Protein AF-A0A949A3G4-F1 (afdb_monomer)

Structure (mmCIF, N/CA/C/O backbone):
data_AF-A0A949A3G4-F1
#
_entry.id   AF-A0A949A3G4-F1
#
loop_
_atom_site.group_PDB
_atom_site.id
_atom_site.type_symbol
_atom_site.label_atom_id
_atom_site.label_alt_id
_atom_site.label_comp_id
_atom_site.label_asym_id
_atom_site.label_entity_id
_atom_site.label_seq_id
_atom_site.pdbx_PDB_ins_code
_atom_site.Cartn_x
_atom_site.Cartn_y
_atom_site.Cartn_z
_atom_site.occupancy
_atom_site.B_iso_or_equiv
_atom_site.auth_seq_id
_atom_site.auth_comp_id
_atom_site.auth_asym_id
_atom_site.auth_atom_id
_atom_site.pdbx_PDB_model_num
ATOM 1 N N . MET A 1 1 ? 77.458 55.702 -9.012 1.00 39.88 1 MET A N 1
ATOM 2 C CA . MET A 1 1 ? 77.158 54.355 -9.555 1.00 39.88 1 MET A CA 1
ATOM 3 C C . MET A 1 1 ? 75.685 54.110 -9.276 1.00 39.88 1 MET A C 1
ATOM 5 O O . MET A 1 1 ? 75.320 54.255 -8.125 1.00 39.88 1 MET A O 1
ATOM 9 N N . SER A 1 2 ? 74.750 53.857 -10.182 1.00 46.94 2 SER A N 1
ATOM 10 C CA . SER A 1 2 ? 74.671 53.684 -11.639 1.00 46.94 2 SER A CA 1
ATOM 11 C C . SER A 1 2 ? 73.201 54.013 -11.977 1.00 46.94 2 SER A C 1
ATOM 13 O O . SER A 1 2 ? 72.321 53.667 -11.199 1.00 46.94 2 SER A O 1
ATOM 15 N N . LYS A 1 3 ? 72.918 54.926 -12.911 1.00 40.72 3 LYS A N 1
ATOM 16 C CA . LYS A 1 3 ? 72.627 54.658 -14.333 1.00 40.72 3 LYS A CA 1
ATOM 17 C C . LYS A 1 3 ? 71.434 53.715 -14.563 1.00 40.72 3 LYS A C 1
ATOM 19 O O . LYS A 1 3 ? 71.565 52.542 -14.253 1.00 40.72 3 LYS A O 1
ATOM 24 N N . ASP A 1 4 ? 70.401 54.286 -15.209 1.00 42.88 4 ASP A N 1
ATOM 25 C CA . ASP A 1 4 ? 69.729 53.777 -16.428 1.00 42.88 4 ASP A CA 1
ATOM 26 C C . ASP A 1 4 ? 69.023 52.399 -16.340 1.00 42.88 4 ASP A C 1
ATOM 28 O O . ASP A 1 4 ? 69.459 51.510 -15.633 1.00 42.88 4 ASP A O 1
ATOM 32 N N . SER A 1 5 ? 67.925 52.040 -17.004 1.00 48.22 5 SER A N 1
ATOM 33 C CA . SER A 1 5 ? 67.068 52.551 -18.081 1.00 48.22 5 SER A CA 1
ATOM 34 C C . SER A 1 5 ? 65.794 51.677 -18.053 1.00 48.22 5 SER A C 1
ATOM 36 O O . SER A 1 5 ? 65.792 50.619 -17.425 1.00 48.22 5 SER A O 1
ATOM 38 N N . GLY A 1 6 ? 64.759 51.996 -18.843 1.00 44.38 6 GLY A N 1
ATOM 39 C CA . GLY A 1 6 ? 63.873 50.926 -19.344 1.00 44.38 6 GLY A CA 1
ATOM 40 C C . GLY A 1 6 ? 62.379 51.214 -19.438 1.00 44.38 6 GLY A C 1
ATOM 41 O O . GLY A 1 6 ? 61.561 50.364 -19.099 1.00 44.38 6 GLY A O 1
ATOM 42 N N . ARG A 1 7 ? 61.998 52.384 -19.951 1.00 49.16 7 ARG A N 1
ATOM 43 C CA . ARG A 1 7 ? 60.623 52.701 -20.359 1.00 49.16 7 ARG A CA 1
ATOM 44 C C . ARG A 1 7 ? 60.264 51.885 -21.614 1.00 49.16 7 ARG A C 1
ATOM 46 O O . ARG A 1 7 ? 60.602 52.286 -22.726 1.00 49.16 7 ARG A O 1
ATOM 53 N N . LYS A 1 8 ? 59.600 50.733 -21.462 1.00 49.91 8 LYS A N 1
ATOM 54 C CA . LYS A 1 8 ? 59.063 49.975 -22.607 1.00 49.91 8 LYS A CA 1
ATOM 55 C C . LYS A 1 8 ? 57.740 50.587 -23.070 1.00 49.91 8 LYS A C 1
ATOM 57 O O . LYS A 1 8 ? 56.729 50.533 -22.378 1.00 49.91 8 LYS A O 1
ATOM 62 N N . LYS A 1 9 ? 57.790 51.194 -24.256 1.00 47.91 9 LYS A N 1
ATOM 63 C CA . LYS A 1 9 ? 56.649 51.668 -25.044 1.00 47.91 9 LYS A CA 1
ATOM 64 C C . LYS A 1 9 ? 55.877 50.450 -25.557 1.00 47.91 9 LYS A C 1
ATOM 66 O O . LYS A 1 9 ? 56.436 49.685 -26.338 1.00 47.91 9 LYS A O 1
ATOM 71 N N . PHE A 1 10 ? 54.619 50.285 -25.160 1.00 47.75 10 PHE A N 1
ATOM 72 C CA . PHE A 1 10 ? 53.708 49.381 -25.861 1.00 47.75 10 PHE A CA 1
ATOM 73 C C . PHE A 1 10 ? 52.916 50.178 -26.894 1.00 47.75 10 PHE A C 1
ATOM 75 O O . PHE A 1 10 ? 52.261 51.171 -26.587 1.00 47.75 10 PHE A O 1
ATOM 82 N N . SER A 1 11 ? 53.102 49.769 -28.146 1.00 45.59 11 SER A N 1
ATOM 83 C CA . SER A 1 11 ? 52.569 50.396 -29.344 1.00 45.59 11 SER A CA 1
ATOM 84 C C . SER A 1 11 ? 51.078 50.096 -29.461 1.00 45.59 11 SER A C 1
ATOM 86 O O . SER A 1 11 ? 50.662 48.942 -29.527 1.00 45.59 11 SER A O 1
ATOM 88 N N . LEU A 1 12 ? 50.284 51.162 -29.473 1.00 52.09 12 LEU A N 1
ATOM 89 C CA . LEU A 1 12 ? 48.850 51.157 -29.701 1.00 52.09 12 LEU A CA 1
ATOM 90 C C . LEU A 1 12 ? 48.621 51.128 -31.215 1.00 52.09 12 LEU A C 1
ATOM 92 O O . LEU A 1 12 ? 48.670 52.179 -31.846 1.00 52.09 12 LEU A O 1
ATOM 96 N N . ARG A 1 13 ? 48.452 49.944 -31.816 1.00 50.28 13 ARG A N 1
ATOM 97 C CA . ARG A 1 13 ? 47.994 49.793 -33.212 1.00 50.28 13 ARG A CA 1
ATOM 98 C C . ARG A 1 13 ? 47.721 48.331 -33.549 1.00 50.28 13 ARG A C 1
ATOM 100 O O . ARG A 1 13 ? 48.577 47.666 -34.119 1.00 50.28 13 ARG A O 1
ATOM 107 N N . THR A 1 14 ? 46.516 47.837 -33.268 1.00 53.50 14 THR A N 1
ATOM 108 C CA . THR A 1 14 ? 45.937 46.745 -34.067 1.00 53.50 14 THR A CA 1
ATOM 109 C C . THR A 1 14 ? 44.405 46.777 -33.991 1.00 53.50 14 THR A C 1
ATOM 111 O O . THR A 1 14 ? 43.814 46.384 -32.998 1.00 53.50 14 THR A O 1
ATOM 114 N N . VAL A 1 15 ? 43.815 47.293 -35.074 1.00 53.16 15 VAL A N 1
ATOM 115 C 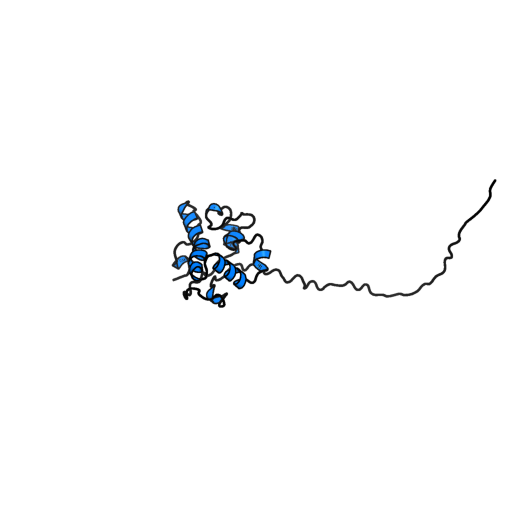CA . VAL A 1 15 ? 42.650 46.737 -35.783 1.00 53.16 15 VAL A CA 1
ATOM 116 C C . VAL A 1 15 ? 41.301 46.724 -35.045 1.00 53.16 15 VAL A C 1
ATOM 118 O O . VAL A 1 15 ? 40.925 45.779 -34.362 1.00 53.16 15 VAL A O 1
ATOM 121 N N . LEU A 1 16 ? 40.521 47.771 -35.346 1.00 50.62 16 LEU A N 1
ATOM 122 C CA . LEU A 1 16 ? 39.087 47.665 -35.625 1.00 50.62 16 LEU A CA 1
ATOM 123 C C . LEU A 1 16 ? 38.831 46.462 -36.545 1.00 50.62 16 LEU A C 1
ATOM 125 O O . LEU A 1 16 ? 39.341 46.438 -37.665 1.00 50.62 16 LEU A O 1
ATOM 129 N N . GLY A 1 17 ? 37.999 45.515 -36.125 1.00 44.12 17 GLY A N 1
ATOM 130 C CA . GLY A 1 17 ? 37.560 44.454 -37.019 1.00 44.12 17 GLY A CA 1
ATOM 131 C C . GLY A 1 17 ? 36.557 43.503 -36.388 1.00 44.12 17 GLY A C 1
ATOM 132 O O . GLY A 1 17 ? 36.866 42.816 -35.425 1.00 44.12 17 GLY A O 1
ATOM 133 N N . SER A 1 18 ? 35.400 43.415 -37.034 1.00 51.97 18 SER A N 1
ATOM 134 C CA . SER A 1 18 ? 34.376 42.380 -36.896 1.00 51.97 18 SER A CA 1
ATOM 135 C C . SER A 1 18 ? 33.306 42.586 -35.826 1.00 51.97 18 SER A C 1
ATOM 137 O O . SER A 1 18 ? 33.322 42.050 -34.721 1.00 51.97 18 SER A O 1
ATOM 139 N N . ALA A 1 19 ? 32.298 43.329 -36.275 1.00 48.47 19 ALA A N 1
ATOM 140 C CA . ALA A 1 19 ? 30.905 43.162 -35.915 1.00 48.47 19 ALA A CA 1
ATOM 141 C C . ALA A 1 19 ? 30.438 41.691 -35.965 1.00 48.47 19 ALA A C 1
ATOM 143 O O . ALA A 1 19 ? 30.975 40.874 -36.713 1.00 48.47 19 ALA A O 1
ATOM 144 N N . CYS A 1 20 ? 29.356 41.433 -35.227 1.00 48.94 20 CYS A N 1
ATOM 145 C CA . CYS A 1 20 ? 28.404 40.340 -35.427 1.00 48.94 20 CYS A CA 1
ATOM 146 C C . CYS A 1 20 ? 28.968 38.911 -35.402 1.00 48.94 20 CYS A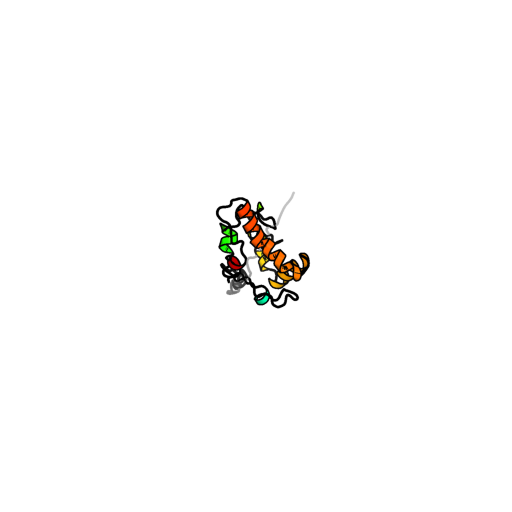 C 1
ATOM 148 O O . CYS A 1 20 ? 29.128 38.272 -36.436 1.00 48.94 20 CYS A O 1
ATOM 150 N N . ALA A 1 21 ? 29.095 38.345 -34.203 1.00 49.44 21 ALA A N 1
ATOM 151 C CA . ALA A 1 21 ? 28.955 36.905 -34.021 1.00 49.44 21 ALA A CA 1
ATOM 152 C C . ALA A 1 21 ? 27.983 36.655 -32.867 1.00 49.44 21 ALA A C 1
ATOM 154 O O . ALA A 1 21 ? 28.315 36.803 -31.695 1.00 49.44 21 ALA A O 1
ATOM 155 N N . ALA A 1 22 ? 26.745 36.390 -33.278 1.00 50.81 22 ALA A N 1
ATOM 156 C CA . ALA A 1 22 ? 25.625 35.826 -32.547 1.00 50.81 22 ALA A CA 1
ATOM 157 C C . ALA A 1 22 ? 25.915 35.389 -31.100 1.00 50.81 22 ALA A C 1
ATOM 159 O O . ALA A 1 22 ? 26.537 34.356 -30.853 1.00 50.81 22 ALA A O 1
ATOM 160 N N . ALA A 1 23 ? 25.311 36.104 -30.150 1.00 50.72 23 ALA A N 1
ATOM 161 C CA . ALA A 1 23 ? 24.875 35.502 -28.902 1.00 50.72 23 ALA A CA 1
ATOM 162 C C . ALA A 1 23 ? 23.793 34.458 -29.235 1.00 50.72 23 ALA A C 1
ATOM 164 O O . ALA A 1 23 ? 22.598 34.711 -29.097 1.00 50.72 23 ALA A O 1
ATOM 165 N N . MET A 1 24 ? 24.208 33.282 -29.716 1.00 50.41 24 MET A N 1
ATOM 166 C CA . MET A 1 24 ? 23.395 32.079 -29.601 1.00 50.41 24 MET A CA 1
ATOM 167 C C . MET A 1 24 ? 23.391 31.718 -28.120 1.00 50.41 24 MET A C 1
ATOM 169 O O . MET A 1 24 ? 24.180 30.907 -27.640 1.00 50.41 24 MET A O 1
ATOM 173 N N . LEU A 1 25 ? 22.493 32.381 -27.390 1.00 47.50 25 LEU A N 1
ATOM 174 C CA . LEU A 1 25 ? 21.823 31.774 -26.257 1.00 47.50 25 LEU A CA 1
ATOM 175 C C . LEU A 1 25 ? 21.377 30.398 -26.745 1.00 47.50 25 LEU A C 1
ATOM 177 O O . LEU A 1 25 ? 20.408 30.282 -27.495 1.00 47.50 25 LEU A O 1
ATOM 181 N N . PHE A 1 26 ? 22.125 29.364 -26.366 1.00 49.84 26 PHE A N 1
ATOM 182 C CA . PHE A 1 26 ? 21.616 28.009 -26.359 1.00 49.84 26 PHE A CA 1
ATOM 183 C C . PHE A 1 26 ? 20.443 28.021 -25.380 1.00 49.84 26 PHE A C 1
ATOM 185 O O . PHE A 1 26 ? 20.587 27.752 -24.190 1.00 49.84 26 PHE A O 1
ATOM 192 N N . ALA A 1 27 ? 19.271 28.382 -25.900 1.00 54.91 27 ALA A N 1
ATOM 193 C CA . ALA A 1 27 ? 18.003 27.903 -25.413 1.00 54.91 27 ALA A CA 1
ATOM 194 C C . ALA A 1 27 ? 18.062 26.384 -25.574 1.00 54.91 27 ALA A C 1
ATOM 196 O O . ALA A 1 27 ? 17.637 25.819 -26.579 1.00 54.91 27 ALA A O 1
ATOM 197 N N . LEU A 1 28 ? 18.691 25.730 -24.595 1.00 51.19 28 LEU A N 1
ATOM 198 C CA . LEU A 1 28 ? 18.463 24.324 -24.335 1.00 51.19 28 LEU A CA 1
ATOM 199 C C . LEU A 1 28 ? 16.942 24.158 -24.316 1.00 51.19 28 LEU A C 1
ATOM 201 O O . LEU A 1 28 ? 16.275 24.893 -23.577 1.00 51.19 28 LEU A O 1
ATOM 205 N N . PRO A 1 29 ? 16.366 23.268 -25.138 1.00 47.38 29 PRO A N 1
ATOM 206 C CA . PRO A 1 29 ? 14.947 23.012 -25.053 1.00 47.38 29 PRO A CA 1
ATOM 207 C C . PRO A 1 29 ? 14.670 22.566 -23.618 1.00 47.38 29 PRO A C 1
ATOM 209 O O . PRO A 1 29 ? 15.173 21.536 -23.166 1.00 47.38 29 PRO A O 1
ATOM 212 N N . ALA A 1 30 ? 13.848 23.332 -22.899 1.00 47.56 30 ALA A N 1
ATOM 213 C CA . ALA A 1 30 ? 13.323 23.005 -21.572 1.00 47.56 30 ALA A CA 1
ATOM 214 C C . ALA A 1 30 ? 12.425 21.742 -21.578 1.00 47.56 30 ALA A C 1
ATOM 216 O O . ALA A 1 30 ? 11.608 21.530 -20.691 1.00 47.56 30 ALA A O 1
ATOM 217 N N . GLN A 1 31 ? 12.568 20.890 -22.592 1.00 47.38 31 GLN A N 1
ATOM 218 C CA . GLN A 1 31 ? 11.809 19.674 -22.838 1.00 47.38 31 GLN A CA 1
ATOM 219 C C . GLN A 1 31 ? 12.497 18.427 -22.258 1.00 47.38 31 GLN A C 1
ATOM 221 O O . GLN A 1 31 ? 11.940 17.339 -22.343 1.00 47.38 31 GLN A O 1
ATOM 226 N N . LEU A 1 32 ? 13.662 18.564 -21.607 1.00 39.12 32 LEU A N 1
ATOM 227 C CA . LEU A 1 32 ? 14.294 17.477 -20.840 1.00 39.12 32 LEU A CA 1
ATOM 228 C C . LEU A 1 32 ? 13.766 17.328 -19.398 1.00 39.12 32 LEU A C 1
ATOM 230 O O . LEU A 1 32 ? 14.241 16.463 -18.672 1.00 39.12 32 LEU A O 1
ATOM 234 N N . MET A 1 33 ? 12.760 18.113 -18.991 1.00 46.16 33 MET A N 1
ATOM 235 C CA . MET A 1 33 ? 12.100 17.995 -17.676 1.00 46.16 33 MET A CA 1
ATOM 236 C C . MET A 1 33 ? 10.750 17.258 -17.740 1.00 46.16 33 MET A C 1
ATOM 238 O O . MET A 1 33 ? 9.950 17.339 -16.817 1.00 46.16 33 MET A O 1
ATOM 242 N N . ALA A 1 34 ? 10.461 16.526 -18.818 1.00 43.16 34 ALA A N 1
ATOM 243 C CA . ALA A 1 34 ? 9.278 15.668 -18.901 1.00 43.16 34 ALA A CA 1
ATOM 244 C C . ALA A 1 34 ? 9.638 14.233 -18.484 1.00 43.16 34 ALA A C 1
ATOM 246 O O . ALA A 1 34 ? 9.689 13.315 -19.298 1.00 43.16 34 ALA A O 1
ATOM 247 N N . GLY A 1 35 ? 9.940 14.065 -17.198 1.00 43.16 35 GLY A N 1
ATOM 248 C CA . GLY A 1 35 ? 10.228 12.771 -16.578 1.00 43.16 35 GLY A CA 1
ATOM 249 C C . GLY A 1 35 ? 9.707 12.662 -15.147 1.00 43.16 35 GLY A C 1
ATOM 250 O O . GLY A 1 35 ? 10.174 11.814 -14.397 1.00 43.16 35 GLY A O 1
ATOM 251 N N . GLU A 1 36 ? 8.762 13.511 -14.745 1.00 45.06 36 GLU A N 1
ATOM 252 C CA . GLU A 1 36 ? 8.084 13.414 -13.452 1.00 45.06 36 GLU A CA 1
ATOM 253 C C . GLU A 1 36 ? 6.731 12.738 -13.673 1.00 45.06 36 GLU A C 1
ATOM 255 O O . GLU A 1 36 ? 5.718 13.372 -13.963 1.00 45.06 36 GLU A O 1
ATOM 260 N N . GLY A 1 37 ? 6.726 11.405 -13.618 1.00 57.59 37 GLY A N 1
ATOM 261 C CA . GLY A 1 37 ? 5.493 10.628 -13.666 1.00 57.59 37 GLY A CA 1
ATOM 262 C C . GLY A 1 37 ? 4.616 10.988 -12.470 1.00 57.59 37 GLY A C 1
ATOM 263 O O . GLY A 1 37 ? 4.902 10.580 -11.347 1.00 57.59 37 GLY A O 1
ATOM 264 N N . GLN A 1 38 ? 3.566 11.769 -12.709 1.00 74.12 38 GLN A N 1
ATOM 265 C CA . GLN A 1 38 ? 2.596 12.155 -11.692 1.00 74.12 38 GLN A CA 1
ATOM 266 C C . GLN A 1 38 ? 2.017 10.897 -11.021 1.00 74.12 38 GLN A C 1
ATOM 268 O O . GLN A 1 38 ? 1.543 9.986 -11.706 1.00 74.12 38 GLN A O 1
ATOM 273 N N . ILE A 1 39 ? 2.070 10.825 -9.684 1.00 85.25 39 ILE A N 1
ATOM 274 C CA . ILE A 1 39 ? 1.481 9.709 -8.930 1.00 85.25 39 ILE A CA 1
ATOM 275 C C . ILE A 1 39 ? -0.034 9.734 -9.181 1.00 85.25 39 ILE A C 1
ATOM 277 O O . ILE A 1 39 ? -0.671 10.745 -8.885 1.00 85.25 39 ILE A O 1
ATOM 281 N N . PRO A 1 40 ? -0.637 8.659 -9.720 1.00 87.50 40 PRO A N 1
ATOM 282 C CA . PRO A 1 40 ? -2.066 8.651 -9.989 1.00 87.50 40 PRO A CA 1
ATOM 283 C C . PRO A 1 40 ? -2.850 8.704 -8.676 1.00 87.50 40 PRO A C 1
ATOM 285 O O . PRO A 1 40 ? -2.645 7.869 -7.793 1.00 87.50 40 PRO A O 1
ATOM 288 N N . ASP A 1 41 ? -3.795 9.637 -8.562 1.00 89.75 41 ASP A N 1
ATOM 289 C CA . ASP A 1 41 ? -4.597 9.820 -7.344 1.00 89.75 41 ASP A CA 1
ATOM 290 C C . ASP A 1 41 ? -5.348 8.549 -6.932 1.00 89.75 41 ASP A C 1
ATOM 292 O O . ASP A 1 41 ? -5.425 8.223 -5.740 1.00 89.75 41 ASP A O 1
ATOM 296 N N . LYS A 1 42 ? -5.887 7.828 -7.923 1.00 93.69 42 LYS A N 1
ATOM 297 C CA . LYS A 1 42 ? -6.586 6.554 -7.763 1.00 93.69 42 LYS A CA 1
ATOM 298 C C . LYS A 1 42 ? -6.167 5.542 -8.820 1.00 93.69 42 LYS A C 1
ATOM 300 O O . LYS A 1 42 ? -5.924 5.905 -9.968 1.00 93.69 42 LYS A O 1
ATOM 305 N N . ILE A 1 43 ? -6.146 4.268 -8.442 1.00 93.69 43 ILE A N 1
ATOM 306 C CA . ILE A 1 43 ? -5.884 3.148 -9.347 1.00 93.69 43 ILE A CA 1
ATOM 307 C C . ILE A 1 43 ? -6.836 1.981 -9.093 1.00 93.69 43 ILE A C 1
ATOM 309 O O . ILE A 1 43 ? -7.374 1.810 -7.998 1.00 93.69 43 ILE A O 1
ATOM 313 N N . THR A 1 44 ? -6.989 1.133 -10.108 1.00 94.38 44 THR A N 1
ATOM 314 C CA . THR A 1 44 ? -7.468 -0.237 -9.912 1.00 94.38 44 THR A CA 1
ATOM 315 C C . THR A 1 44 ? -6.257 -1.154 -9.785 1.00 94.38 44 THR A C 1
ATOM 317 O O . THR A 1 44 ? -5.439 -1.240 -10.700 1.00 94.38 44 THR A O 1
ATOM 320 N N . ILE A 1 45 ? -6.129 -1.838 -8.649 1.00 93.12 45 ILE A N 1
ATOM 321 C CA . ILE A 1 45 ? -5.085 -2.841 -8.434 1.00 93.12 45 ILE A CA 1
ATOM 322 C C . ILE A 1 45 ? -5.588 -4.158 -9.018 1.00 93.12 45 ILE A C 1
ATOM 324 O O . ILE A 1 45 ? -6.390 -4.855 -8.401 1.00 93.12 45 ILE A O 1
ATOM 328 N N . ASN A 1 46 ? -5.109 -4.487 -10.214 1.00 92.38 46 ASN A N 1
ATOM 329 C CA . ASN A 1 46 ? -5.351 -5.758 -10.886 1.00 92.38 46 ASN A CA 1
ATOM 330 C C . ASN A 1 46 ? -4.037 -6.214 -11.530 1.00 92.38 46 ASN A C 1
ATOM 332 O O . ASN A 1 46 ? -3.686 -5.770 -12.621 1.00 92.38 46 ASN A O 1
ATOM 336 N N . VAL A 1 47 ? -3.270 -7.054 -10.831 1.00 91.00 47 VAL A N 1
ATOM 337 C CA . VAL A 1 47 ? -1.926 -7.448 -11.289 1.00 91.00 47 VAL A CA 1
ATOM 338 C C . VAL A 1 47 ? -1.972 -8.314 -12.540 1.00 91.00 47 VAL A C 1
ATOM 340 O O . VAL A 1 47 ? -1.112 -8.167 -13.398 1.00 91.00 47 VAL A O 1
ATOM 343 N N . GLN A 1 48 ? -3.002 -9.141 -12.703 1.00 89.06 48 GLN A N 1
ATOM 344 C CA . GLN A 1 48 ? -3.148 -9.967 -13.902 1.00 89.06 48 GLN A CA 1
ATOM 345 C C . GLN A 1 48 ? -3.409 -9.127 -15.153 1.00 89.06 48 GLN A C 1
ATOM 347 O O . GLN A 1 48 ? -2.871 -9.429 -16.212 1.00 89.06 48 GLN A O 1
ATOM 352 N N . ALA A 1 49 ? -4.195 -8.053 -15.029 1.00 90.56 49 ALA A N 1
ATOM 353 C CA . ALA A 1 49 ? -4.406 -7.107 -16.121 1.00 90.56 49 ALA A CA 1
ATOM 354 C C . ALA A 1 49 ? -3.210 -6.158 -16.311 1.00 90.56 49 ALA A C 1
ATOM 356 O O . ALA A 1 49 ? -2.862 -5.813 -17.436 1.00 90.56 49 ALA A O 1
ATOM 357 N N . GLY A 1 50 ? -2.587 -5.715 -15.216 1.00 90.25 50 GLY A N 1
ATOM 358 C CA . GLY A 1 50 ? -1.534 -4.699 -15.231 1.00 90.25 50 GLY A CA 1
ATOM 359 C C . GLY A 1 50 ? -0.129 -5.221 -15.537 1.00 90.25 50 GLY A C 1
ATOM 360 O O . GLY A 1 50 ? 0.701 -4.428 -15.985 1.00 90.25 50 GLY A O 1
ATOM 361 N N . CYS A 1 51 ? 0.122 -6.507 -15.279 1.00 91.88 51 CYS A N 1
ATOM 362 C CA . CYS A 1 51 ? 1.387 -7.216 -15.476 1.00 91.88 51 CYS A CA 1
ATOM 363 C C . CYS A 1 51 ? 1.137 -8.671 -15.938 1.00 91.88 51 CYS A C 1
ATOM 365 O O . CYS A 1 51 ? 1.467 -9.616 -15.213 1.00 91.88 51 CYS A O 1
ATOM 367 N N . PRO A 1 52 ? 0.550 -8.882 -17.133 1.00 90.94 52 PRO A N 1
ATOM 368 C CA . PRO A 1 52 ? 0.182 -10.213 -17.631 1.00 90.94 52 PRO A CA 1
ATOM 369 C C . PRO A 1 52 ? 1.376 -11.161 -17.832 1.00 90.94 52 PRO A C 1
ATOM 371 O O . PRO A 1 52 ? 1.189 -12.369 -17.938 1.00 90.94 52 PRO A O 1
ATOM 374 N N . GLN A 1 53 ? 2.603 -10.633 -17.870 1.00 89.75 53 GLN A N 1
ATOM 375 C CA . GLN A 1 53 ? 3.833 -11.413 -18.001 1.00 89.75 53 GLN A CA 1
ATOM 376 C C . GLN A 1 53 ? 4.232 -12.185 -16.732 1.00 89.75 53 GLN A C 1
ATOM 378 O O . GLN A 1 53 ? 5.121 -13.031 -16.798 1.00 89.75 53 GLN A O 1
ATOM 383 N N . ILE A 1 54 ? 3.617 -11.905 -15.576 1.00 90.62 54 ILE A N 1
ATOM 384 C CA . ILE A 1 54 ? 3.936 -12.609 -14.327 1.00 90.62 54 ILE A CA 1
ATOM 385 C C . ILE A 1 54 ? 3.252 -13.980 -14.346 1.00 90.62 54 ILE A C 1
ATOM 387 O O . ILE A 1 54 ? 2.055 -14.112 -14.079 1.00 90.62 54 ILE A O 1
ATOM 391 N N . ALA A 1 55 ? 4.024 -15.011 -14.681 1.00 89.81 55 ALA A N 1
ATOM 392 C CA . ALA A 1 55 ? 3.539 -16.382 -14.765 1.00 89.81 55 ALA A CA 1
ATOM 393 C C . ALA A 1 55 ? 3.182 -16.961 -13.383 1.00 89.81 55 ALA A C 1
ATOM 395 O O . ALA A 1 55 ? 3.738 -16.578 -12.359 1.00 89.81 55 ALA A O 1
ATOM 396 N N . GLY A 1 56 ? 2.262 -17.931 -13.356 1.00 89.94 56 GLY A N 1
ATOM 397 C CA . GLY A 1 56 ? 1.959 -18.720 -12.155 1.00 89.94 56 GLY A CA 1
ATOM 398 C C . GLY A 1 56 ? 1.083 -18.035 -11.100 1.00 89.94 56 GLY A C 1
ATOM 399 O O . GLY A 1 56 ? 0.866 -18.622 -10.042 1.00 89.94 56 GLY A O 1
ATOM 400 N N . LEU A 1 57 ? 0.570 -16.828 -11.364 1.00 89.31 57 LEU A N 1
ATOM 401 C CA . LEU A 1 57 ? -0.431 -16.187 -10.507 1.00 89.31 57 LEU A CA 1
ATOM 402 C C . LEU A 1 57 ? -1.769 -16.940 -10.568 1.00 89.31 57 LEU A C 1
ATOM 404 O O . LEU A 1 57 ? -2.241 -17.289 -11.651 1.00 89.31 57 LEU A O 1
ATOM 408 N N . ASP A 1 58 ? -2.414 -17.126 -9.413 1.00 84.00 58 ASP A N 1
ATOM 409 C CA . ASP A 1 58 ? -3.747 -17.737 -9.311 1.00 84.00 58 ASP A CA 1
ATOM 410 C C . ASP A 1 58 ? -4.759 -17.010 -10.203 1.00 84.00 58 ASP A C 1
ATOM 412 O O . ASP A 1 58 ? -4.945 -15.807 -10.048 1.00 84.00 58 ASP A O 1
ATOM 416 N N . GLN A 1 59 ? -5.486 -17.721 -11.074 1.00 72.19 59 GLN A N 1
ATOM 417 C CA . GLN A 1 59 ? -6.401 -17.154 -12.088 1.00 72.19 59 GLN A CA 1
ATOM 418 C C . GLN A 1 59 ? -7.693 -16.486 -11.549 1.00 72.19 59 GLN A C 1
ATOM 420 O O . GLN A 1 59 ? -8.710 -16.400 -12.237 1.00 72.19 59 GLN A O 1
ATOM 425 N N . GLY A 1 60 ? -7.682 -15.981 -10.316 1.00 69.44 60 GLY A N 1
ATOM 426 C CA . GLY A 1 60 ? -8.779 -15.212 -9.744 1.00 69.44 60 GLY A CA 1
ATOM 427 C C . GLY A 1 60 ? -8.704 -13.736 -10.132 1.00 69.44 60 GLY A C 1
ATOM 428 O O . GLY A 1 60 ? -7.798 -13.035 -9.692 1.00 69.44 60 GLY A O 1
ATOM 429 N N . LYS A 1 61 ? -9.718 -13.239 -10.855 1.00 66.94 61 LYS A N 1
ATOM 430 C CA . LYS A 1 61 ? -9.917 -11.814 -11.200 1.00 66.94 61 LYS A CA 1
ATOM 431 C C . LYS A 1 61 ? -10.305 -10.964 -9.978 1.00 66.94 61 LYS A C 1
ATOM 433 O O . LYS A 1 61 ? -11.347 -10.313 -9.960 1.00 66.94 61 LYS A O 1
ATOM 438 N N . LYS A 1 62 ? -9.521 -11.032 -8.903 1.00 85.69 62 LYS A N 1
ATOM 439 C CA . LYS A 1 62 ? -9.712 -10.200 -7.718 1.00 85.69 62 LYS A CA 1
ATOM 440 C C . LYS A 1 62 ? -8.937 -8.912 -7.926 1.00 85.69 62 LYS A C 1
ATOM 442 O O . LYS A 1 62 ? -7.712 -8.895 -7.902 1.00 85.69 62 LYS A O 1
ATOM 447 N N . GLU A 1 63 ? -9.680 -7.841 -8.144 1.00 92.38 63 GLU A N 1
ATOM 448 C CA . GLU A 1 63 ? -9.143 -6.492 -8.255 1.00 92.38 63 GLU A CA 1
ATOM 449 C C . GLU A 1 63 ? -9.557 -5.660 -7.050 1.00 92.38 63 GLU A C 1
ATOM 451 O O . GLU A 1 63 ? -10.552 -5.971 -6.405 1.00 92.38 63 GLU A O 1
ATOM 456 N N . VAL A 1 64 ? -8.791 -4.626 -6.722 1.00 93.94 64 VAL A N 1
ATOM 457 C CA . VAL A 1 64 ? -9.207 -3.594 -5.765 1.00 93.94 64 VAL A CA 1
ATOM 458 C C . VAL A 1 64 ? -9.449 -2.326 -6.561 1.00 93.94 64 VAL A C 1
ATOM 460 O O . VAL A 1 64 ? -8.514 -1.773 -7.139 1.00 93.94 64 VAL A O 1
ATOM 463 N N . LYS A 1 65 ? -10.706 -1.893 -6.633 1.00 93.00 65 LYS A N 1
ATOM 464 C CA . LYS A 1 65 ? -11.100 -0.687 -7.371 1.00 93.00 65 LYS A CA 1
ATOM 465 C C . LYS A 1 65 ? -10.875 0.554 -6.520 1.00 93.00 65 LYS A C 1
ATOM 467 O O . LYS A 1 65 ? -10.984 0.489 -5.298 1.00 93.00 65 LYS A O 1
ATOM 472 N N . GLU A 1 66 ? -10.630 1.684 -7.180 1.00 92.38 66 GLU A N 1
ATOM 473 C CA . GLU A 1 66 ? -10.604 3.009 -6.545 1.00 92.38 66 GLU A CA 1
ATOM 474 C C . GLU A 1 66 ? -9.595 3.141 -5.381 1.00 92.38 66 GLU A C 1
ATOM 476 O O . GLU A 1 66 ? -9.789 3.961 -4.480 1.00 92.38 66 GLU A O 1
ATOM 481 N N . PHE A 1 67 ? -8.500 2.368 -5.385 1.00 95.44 67 PHE A N 1
ATOM 482 C CA . PHE A 1 67 ? -7.442 2.524 -4.386 1.00 95.44 67 PHE A CA 1
ATOM 483 C C . PHE A 1 67 ? -6.821 3.912 -4.530 1.00 95.44 67 PHE A C 1
ATOM 485 O O . PHE A 1 67 ? -6.297 4.237 -5.592 1.00 95.44 67 PHE A O 1
ATOM 492 N N . SER A 1 68 ? -6.859 4.724 -3.472 1.00 95.38 68 SER A N 1
ATOM 493 C CA . SER A 1 68 ? -6.309 6.080 -3.502 1.00 95.38 68 SER A CA 1
ATOM 494 C C . SER A 1 68 ? -4.902 6.138 -2.915 1.00 95.38 68 SER A C 1
ATOM 496 O O . SER A 1 68 ? -4.744 5.938 -1.709 1.00 95.38 68 SER A O 1
ATOM 498 N N . HIS A 1 69 ? -3.900 6.484 -3.732 1.00 94.38 69 HIS A N 1
ATOM 499 C CA . HIS A 1 69 ? -2.537 6.725 -3.243 1.00 94.38 69 HIS A CA 1
ATOM 500 C C . HIS A 1 69 ? -2.514 7.891 -2.262 1.00 94.38 69 HIS A C 1
ATOM 502 O O . HIS A 1 69 ? -2.006 7.744 -1.154 1.00 94.38 69 HIS A O 1
ATOM 508 N N . LYS A 1 70 ? -3.130 9.016 -2.645 1.00 92.62 70 LYS A N 1
ATOM 509 C CA . LYS A 1 70 ? -3.151 10.247 -1.853 1.00 92.62 70 LYS A CA 1
ATOM 510 C C . LYS A 1 70 ? -3.688 10.016 -0.442 1.00 92.62 70 LYS A C 1
ATOM 512 O O . LYS A 1 70 ? -3.039 10.368 0.536 1.00 92.62 70 LYS A O 1
ATOM 517 N N . LEU A 1 71 ? -4.849 9.368 -0.319 1.00 94.88 71 LEU A N 1
ATOM 518 C CA . LEU A 1 71 ? -5.444 9.122 0.995 1.00 94.88 71 LEU A CA 1
ATOM 519 C C . LEU A 1 71 ? -4.596 8.178 1.853 1.00 94.88 71 LEU A C 1
ATOM 521 O O . LEU A 1 71 ? -4.449 8.424 3.049 1.00 94.88 71 LEU A O 1
ATOM 525 N N . HIS A 1 72 ? -4.021 7.124 1.267 1.00 96.25 72 HIS A N 1
ATOM 526 C CA . HIS A 1 72 ? -3.156 6.226 2.028 1.00 96.25 72 HIS A CA 1
ATOM 527 C C . HIS A 1 72 ? -1.882 6.941 2.481 1.00 96.25 72 HIS A C 1
ATOM 529 O O . HIS A 1 72 ? -1.588 6.938 3.673 1.00 96.25 72 HIS A O 1
ATOM 535 N N . ALA A 1 73 ? -1.179 7.608 1.567 1.00 93.81 73 ALA A N 1
ATOM 536 C CA . ALA A 1 73 ? 0.106 8.233 1.851 1.00 93.81 73 ALA A CA 1
ATOM 537 C C . ALA A 1 73 ? -0.001 9.436 2.803 1.00 93.81 73 ALA A C 1
ATOM 539 O O . ALA A 1 73 ? 0.789 9.533 3.739 1.00 93.81 73 ALA A O 1
ATOM 540 N N . GLU A 1 74 ? -0.974 10.327 2.592 1.00 92.31 74 GLU A N 1
ATOM 541 C CA . GLU A 1 74 ? -1.043 11.624 3.285 1.00 92.31 74 GLU A CA 1
ATOM 542 C C . GLU A 1 74 ? -1.962 11.623 4.511 1.00 92.31 74 GLU A C 1
ATOM 544 O O . GLU A 1 74 ? -1.905 12.544 5.323 1.00 92.31 74 GLU A O 1
ATOM 549 N N . LYS A 1 75 ? -2.853 10.631 4.645 1.00 93.56 75 LYS A N 1
ATOM 550 C CA . LYS A 1 75 ? -3.889 10.647 5.689 1.00 93.56 75 LYS A CA 1
ATOM 551 C C . LYS A 1 75 ? -3.955 9.374 6.515 1.00 93.56 75 LYS A C 1
ATOM 553 O O . LYS A 1 75 ? -4.073 9.465 7.732 1.00 93.56 75 LYS A O 1
ATOM 558 N N . TYR A 1 76 ? -3.960 8.203 5.883 1.00 95.50 76 TYR A N 1
ATOM 559 C CA . TYR A 1 76 ? -4.249 6.955 6.594 1.00 95.50 76 TYR A CA 1
ATOM 560 C C . TYR A 1 76 ? -3.013 6.288 7.193 1.00 95.50 76 TYR A C 1
ATOM 562 O O . TYR A 1 76 ? -3.153 5.607 8.202 1.00 95.50 76 TYR A O 1
ATOM 570 N N . LEU A 1 77 ? -1.826 6.484 6.611 1.00 96.12 77 LEU A N 1
ATOM 571 C CA . LEU A 1 77 ? -0.600 5.826 7.074 1.00 96.12 77 LEU A CA 1
ATOM 572 C C . LEU A 1 77 ? 0.185 6.619 8.131 1.00 96.12 77 LEU A C 1
ATOM 574 O O . LEU A 1 77 ? 1.025 6.026 8.805 1.00 96.12 77 LEU A O 1
ATOM 578 N N . LEU A 1 78 ? -0.073 7.914 8.315 1.00 96.19 78 LEU A N 1
ATOM 579 C CA . LEU A 1 78 ? 0.652 8.724 9.303 1.00 96.19 78 LEU A CA 1
ATOM 580 C C . LEU A 1 78 ? 0.457 8.178 10.727 1.00 96.19 78 LEU A C 1
ATOM 582 O O . LEU A 1 78 ? -0.674 8.022 11.195 1.00 96.19 78 LEU A O 1
ATOM 586 N N . GLY A 1 79 ? 1.565 7.875 11.403 1.00 96.38 79 GLY A N 1
ATOM 587 C CA . GLY A 1 79 ? 1.593 7.305 12.746 1.00 96.38 79 GLY A CA 1
ATOM 588 C C . GLY A 1 79 ? 1.095 5.860 12.830 1.00 96.38 79 GLY A C 1
ATOM 589 O O . GLY A 1 79 ? 0.733 5.420 13.916 1.00 96.38 79 GLY A O 1
ATOM 590 N N . LYS A 1 80 ? 1.014 5.123 11.709 1.00 97.31 80 LYS A N 1
ATOM 591 C CA . LYS A 1 80 ? 0.454 3.750 11.660 1.00 97.31 80 LYS A CA 1
ATOM 592 C C . LYS A 1 80 ? 1.468 2.651 11.337 1.00 97.31 80 LYS A C 1
ATOM 594 O O . LYS A 1 80 ? 1.076 1.507 11.112 1.00 97.31 80 LYS A O 1
ATOM 599 N N . SER A 1 81 ? 2.761 2.975 11.362 1.00 96.69 81 SER A N 1
ATOM 600 C CA . SER A 1 81 ? 3.848 2.041 11.028 1.00 96.69 81 SER A CA 1
ATOM 601 C C . SER A 1 81 ? 3.831 0.762 11.869 1.00 96.69 81 SER A C 1
ATOM 603 O O . SER A 1 81 ? 4.049 -0.324 11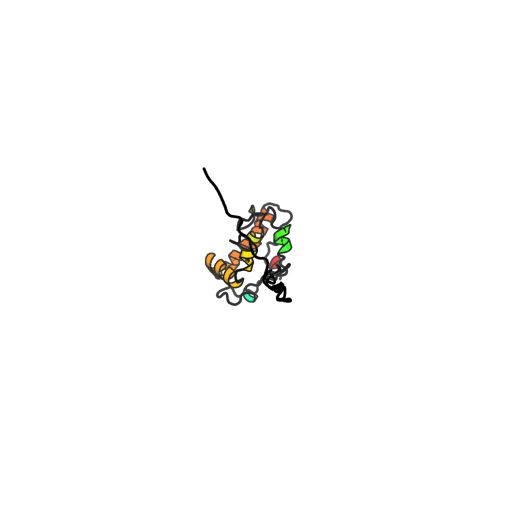.339 1.00 96.69 81 SER A O 1
ATOM 605 N N . GLU A 1 82 ? 3.460 0.860 13.147 1.00 97.00 82 GLU A N 1
ATOM 606 C CA . GLU A 1 82 ? 3.368 -0.289 14.061 1.00 97.00 82 GLU A CA 1
ATOM 607 C C . GLU A 1 82 ? 2.336 -1.355 13.644 1.00 97.00 82 GLU A C 1
ATOM 609 O O . GLU A 1 82 ? 2.434 -2.508 14.059 1.00 97.00 82 GLU A O 1
ATOM 614 N N . TYR A 1 83 ? 1.351 -0.994 12.815 1.00 96.62 83 TYR A N 1
ATOM 615 C CA . TYR A 1 83 ? 0.302 -1.912 12.369 1.00 96.62 83 TYR A CA 1
ATOM 616 C C . TYR A 1 83 ? 0.629 -2.599 11.042 1.00 96.62 83 TYR A C 1
ATOM 618 O O . TYR A 1 83 ? -0.009 -3.603 10.702 1.00 96.62 83 TYR A O 1
ATOM 626 N N . ALA A 1 84 ? 1.586 -2.062 10.284 1.00 95.56 84 ALA A N 1
ATOM 627 C CA . ALA A 1 84 ? 1.933 -2.544 8.957 1.00 95.56 84 ALA A CA 1
ATOM 628 C C . ALA A 1 84 ? 2.825 -3.790 9.006 1.00 95.56 84 ALA A C 1
ATOM 630 O O . ALA A 1 84 ? 3.595 -4.002 9.938 1.00 95.56 84 ALA A O 1
ATOM 631 N N . ALA A 1 85 ? 2.746 -4.615 7.958 1.00 91.94 85 ALA A N 1
ATOM 632 C CA . ALA A 1 85 ? 3.625 -5.778 7.810 1.00 91.94 85 ALA A CA 1
ATOM 633 C C . ALA A 1 85 ? 5.097 -5.383 7.592 1.00 91.94 85 ALA A C 1
ATOM 635 O O . ALA A 1 85 ? 6.002 -6.141 7.936 1.00 91.94 85 ALA A O 1
ATOM 636 N N . HIS A 1 86 ? 5.330 -4.197 7.027 1.00 90.25 86 HIS A N 1
ATOM 637 C CA . HIS A 1 86 ? 6.657 -3.661 6.759 1.00 90.25 86 HIS A CA 1
ATOM 638 C C . HIS A 1 86 ? 6.793 -2.293 7.431 1.00 90.25 86 HIS A C 1
ATOM 640 O O . HIS A 1 86 ? 5.984 -1.407 7.139 1.00 90.25 86 HIS A O 1
ATOM 646 N N . PRO A 1 87 ? 7.794 -2.102 8.307 1.00 92.31 87 PRO A N 1
ATOM 647 C CA . PRO A 1 87 ? 8.036 -0.813 8.936 1.00 92.31 87 PRO A CA 1
ATOM 648 C C . PRO A 1 87 ? 8.320 0.286 7.909 1.00 92.31 87 PRO A C 1
ATOM 650 O O . PRO A 1 87 ? 9.047 0.083 6.936 1.00 92.31 87 PRO A O 1
ATOM 653 N N . TYR A 1 88 ? 7.783 1.471 8.172 1.00 95.31 88 TYR A N 1
ATOM 654 C CA . TYR A 1 88 ? 8.057 2.706 7.438 1.00 95.31 88 TYR A CA 1
ATOM 655 C C . TYR A 1 88 ? 8.138 3.900 8.401 1.00 95.31 88 TYR A C 1
ATOM 657 O O . TYR A 1 88 ? 7.904 3.763 9.604 1.00 95.31 88 TYR A O 1
ATOM 665 N N . THR A 1 89 ? 8.470 5.081 7.884 1.00 95.94 89 THR A N 1
ATOM 666 C CA . THR A 1 89 ? 8.454 6.338 8.645 1.00 95.94 89 THR A CA 1
ATOM 667 C C . THR A 1 89 ? 7.418 7.296 8.069 1.00 95.94 89 THR A C 1
ATOM 669 O O . THR A 1 89 ? 7.110 7.241 6.878 1.00 95.94 89 THR A O 1
ATOM 672 N N . ASP A 1 90 ? 6.916 8.220 8.885 1.00 96.44 90 ASP A N 1
ATOM 673 C CA . ASP A 1 90 ? 5.959 9.239 8.426 1.00 96.44 90 ASP A CA 1
ATOM 674 C C . ASP A 1 90 ? 6.562 10.198 7.388 1.00 96.44 90 ASP A C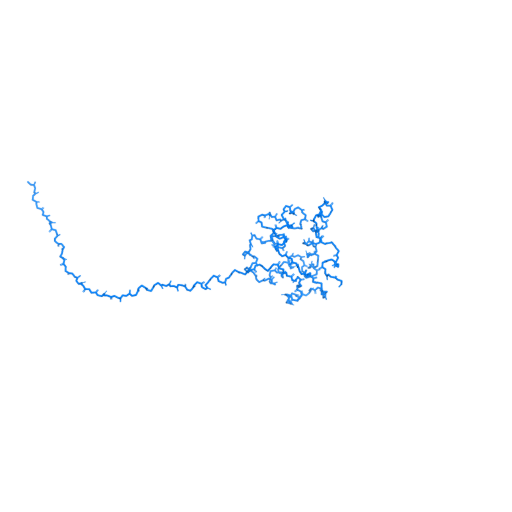 1
ATOM 676 O O . ASP A 1 90 ? 5.833 10.782 6.591 1.00 96.44 90 ASP A O 1
ATOM 680 N N . ALA A 1 91 ? 7.894 10.303 7.334 1.00 95.69 91 ALA A N 1
ATOM 681 C CA . ALA A 1 91 ? 8.594 11.031 6.279 1.00 95.69 91 ALA A CA 1
ATOM 682 C C . ALA A 1 91 ? 8.458 10.356 4.900 1.00 95.69 91 ALA A C 1
ATOM 684 O O . ALA A 1 91 ? 8.602 11.025 3.878 1.00 95.69 91 ALA A O 1
ATOM 685 N N . PHE A 1 92 ? 8.189 9.045 4.850 1.00 95.62 92 PHE A N 1
ATOM 686 C CA . PHE A 1 92 ? 8.024 8.308 3.600 1.00 95.62 92 PHE A CA 1
ATOM 687 C C . PHE A 1 92 ? 7.062 7.117 3.744 1.00 95.62 92 PHE A C 1
ATOM 689 O O . PHE A 1 92 ? 7.443 5.944 3.712 1.00 95.62 92 PHE A O 1
ATOM 696 N N . THR A 1 93 ? 5.769 7.422 3.842 1.00 96.38 93 THR A N 1
ATOM 697 C CA . THR A 1 93 ? 4.695 6.423 3.997 1.00 96.38 93 THR A CA 1
ATOM 698 C C . THR A 1 93 ? 4.537 5.490 2.792 1.00 96.38 93 THR A C 1
ATOM 700 O O . THR A 1 93 ? 3.999 4.392 2.923 1.00 96.38 93 THR A O 1
ATOM 703 N N . CYS A 1 94 ? 5.061 5.862 1.620 1.00 94.44 94 CYS A N 1
ATOM 704 C CA . CYS A 1 94 ? 5.042 5.026 0.417 1.00 94.44 94 CYS A CA 1
ATOM 705 C C . CYS A 1 94 ? 5.743 3.669 0.626 1.00 94.44 94 CYS A C 1
ATOM 707 O O . CYS A 1 94 ? 5.355 2.678 0.000 1.00 94.44 94 CYS A O 1
ATOM 709 N N . ALA A 1 95 ? 6.729 3.598 1.530 1.00 94.38 95 ALA A N 1
ATOM 710 C CA . ALA A 1 95 ? 7.429 2.360 1.874 1.00 94.38 95 ALA A CA 1
ATOM 711 C C . ALA A 1 95 ? 6.517 1.292 2.508 1.00 94.38 95 ALA A C 1
ATOM 713 O O . ALA A 1 95 ? 6.847 0.110 2.439 1.00 94.38 95 ALA A O 1
ATOM 714 N N . ALA A 1 96 ? 5.344 1.672 3.038 1.00 94.38 96 ALA A N 1
ATOM 715 C CA . ALA A 1 96 ? 4.361 0.729 3.578 1.00 94.38 96 ALA A CA 1
ATOM 716 C C . ALA A 1 96 ? 3.881 -0.299 2.536 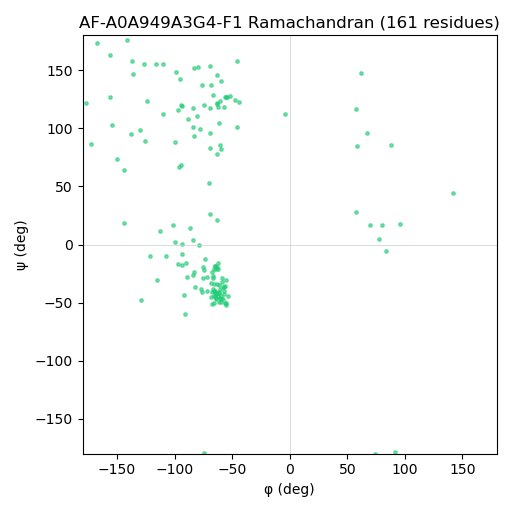1.00 94.38 96 ALA A C 1
ATOM 718 O O . ALA A 1 96 ? 3.558 -1.433 2.879 1.00 94.38 96 ALA A O 1
ATOM 719 N N . CYS A 1 97 ? 3.816 0.106 1.262 1.00 92.62 97 CYS A N 1
ATOM 720 C CA . CYS A 1 97 ? 3.383 -0.740 0.143 1.00 92.62 97 CYS A CA 1
ATOM 721 C C . CYS A 1 97 ? 4.510 -0.993 -0.868 1.00 92.62 97 CYS A C 1
ATOM 723 O O . CYS A 1 97 ? 4.557 -2.039 -1.511 1.00 92.62 97 CYS A O 1
ATOM 725 N N . HIS A 1 98 ? 5.431 -0.042 -1.025 1.00 91.12 98 HIS A N 1
ATOM 726 C CA . HIS A 1 98 ? 6.596 -0.162 -1.895 1.00 91.12 98 HIS A CA 1
ATOM 727 C C . HIS A 1 98 ? 7.818 -0.608 -1.096 1.00 91.12 98 HIS A C 1
ATOM 729 O O . HIS A 1 98 ? 8.778 0.141 -0.932 1.00 91.12 98 HIS A O 1
ATOM 735 N N . VAL A 1 99 ? 7.757 -1.840 -0.595 1.00 84.19 99 VAL A N 1
ATOM 736 C CA . VAL A 1 99 ? 8.774 -2.425 0.286 1.00 84.19 99 VAL A CA 1
ATOM 737 C C . VAL A 1 99 ? 10.173 -2.281 -0.317 1.00 84.19 99 VAL A C 1
ATOM 739 O O . VAL A 1 99 ? 10.411 -2.645 -1.469 1.00 84.19 99 VAL A O 1
ATOM 742 N N . GLY A 1 100 ? 11.103 -1.738 0.469 1.00 82.69 100 GLY A N 1
ATOM 743 C CA . GLY A 1 100 ? 12.491 -1.509 0.056 1.00 82.69 100 GLY A CA 1
ATOM 744 C C . GLY A 1 100 ? 12.735 -0.218 -0.734 1.00 82.69 100 GLY A C 1
ATOM 745 O O . GLY A 1 100 ? 13.893 0.110 -0.984 1.00 82.69 100 GLY A O 1
ATOM 746 N N . ALA A 1 101 ? 11.696 0.540 -1.096 1.00 88.75 101 ALA A N 1
ATOM 747 C CA . ALA A 1 101 ? 11.876 1.887 -1.627 1.00 88.75 101 ALA A CA 1
ATOM 748 C C . ALA A 1 101 ? 12.212 2.868 -0.496 1.00 88.75 101 ALA A C 1
ATOM 750 O O . ALA A 1 101 ? 11.580 2.849 0.558 1.00 88.75 101 ALA A O 1
ATOM 751 N N . GLN A 1 102 ? 13.180 3.749 -0.744 1.00 88.88 102 GLN A N 1
ATOM 752 C CA . GLN A 1 102 ? 13.566 4.822 0.182 1.00 88.88 102 GLN A CA 1
ATOM 753 C C . GLN A 1 102 ? 13.121 6.202 -0.312 1.00 88.88 102 GLN A C 1
ATOM 755 O O . GLN A 1 102 ? 13.221 7.180 0.422 1.00 88.88 102 GLN A O 1
ATOM 760 N N . SER A 1 103 ? 12.645 6.289 -1.557 1.00 89.94 103 SER A N 1
ATOM 761 C CA . SER A 1 103 ? 12.208 7.539 -2.165 1.00 89.94 103 SER A CA 1
ATOM 762 C C . SER A 1 103 ? 11.211 7.302 -3.311 1.00 89.94 103 SER A C 1
ATOM 764 O O . SER A 1 103 ? 11.130 6.178 -3.834 1.00 89.94 103 SER A O 1
ATOM 766 N N . PRO A 1 104 ? 10.455 8.333 -3.736 1.00 88.31 104 PRO A N 1
ATOM 767 C CA . PRO A 1 104 ? 9.595 8.259 -4.918 1.00 88.31 104 PRO A CA 1
ATOM 768 C C . PRO A 1 104 ? 10.364 7.878 -6.189 1.00 88.31 104 PRO A C 1
ATOM 770 O O . PRO A 1 104 ? 9.873 7.098 -7.004 1.00 88.31 104 PRO A O 1
ATOM 773 N N . GLU A 1 105 ? 11.600 8.355 -6.337 1.00 88.06 105 GLU A N 1
ATOM 774 C CA . GLU A 1 105 ? 12.430 8.092 -7.516 1.00 88.06 105 GLU A CA 1
ATOM 775 C C . GLU A 1 105 ? 12.806 6.610 -7.625 1.00 88.06 105 GLU A C 1
ATOM 777 O O . GLU A 1 105 ? 12.895 6.076 -8.728 1.00 88.06 105 GLU A O 1
ATOM 782 N N . MET A 1 106 ? 13.001 5.911 -6.500 1.00 86.56 106 MET A N 1
ATOM 783 C CA . MET A 1 106 ? 13.226 4.458 -6.516 1.00 86.56 106 MET A CA 1
ATOM 784 C C . MET A 1 106 ? 11.993 3.682 -6.991 1.00 86.56 106 MET A C 1
ATOM 786 O O . MET A 1 106 ? 12.124 2.593 -7.548 1.00 86.56 106 MET A O 1
ATOM 790 N N . ILE A 1 107 ? 10.794 4.226 -6.768 1.00 87.50 107 ILE A N 1
ATOM 791 C CA . ILE A 1 107 ? 9.538 3.618 -7.213 1.00 87.50 107 ILE A CA 1
ATOM 792 C C . ILE A 1 107 ? 9.349 3.832 -8.717 1.00 87.50 107 ILE A C 1
ATOM 794 O O . ILE A 1 107 ? 8.916 2.906 -9.400 1.00 87.50 107 ILE A O 1
ATOM 798 N N . SER A 1 108 ? 9.673 5.025 -9.224 1.00 83.00 108 SER A N 1
ATOM 799 C CA . SER A 1 108 ? 9.415 5.418 -10.614 1.00 83.00 108 SER A CA 1
ATOM 800 C C . SER A 1 108 ? 10.485 4.968 -11.614 1.00 83.00 108 SER A C 1
ATOM 802 O O . SER A 1 108 ? 10.166 4.776 -12.784 1.00 83.00 108 SER A O 1
ATOM 804 N N . LYS A 1 109 ? 11.739 4.769 -11.183 1.00 79.56 109 LYS A N 1
ATOM 805 C CA . LYS A 1 109 ? 12.851 4.370 -12.072 1.00 79.56 109 LYS A CA 1
ATOM 806 C C . LYS A 1 109 ? 12.818 2.905 -12.516 1.00 79.56 109 LYS A C 1
ATOM 808 O O . LYS A 1 109 ? 13.453 2.566 -13.510 1.00 79.56 109 LYS A O 1
ATOM 813 N N . ALA A 1 110 ? 12.131 2.032 -11.783 1.00 71.62 110 ALA A N 1
ATOM 814 C CA . ALA A 1 110 ? 12.033 0.614 -12.120 1.00 71.62 110 ALA A CA 1
ATOM 815 C C . ALA A 1 110 ? 10.757 0.326 -12.921 1.00 71.62 110 ALA A C 1
ATOM 817 O O . ALA A 1 110 ? 9.693 0.860 -12.602 1.00 71.62 110 ALA A O 1
ATOM 818 N N . ASP A 1 111 ? 10.828 -0.581 -13.904 1.00 88.38 111 ASP A N 1
ATOM 819 C CA . ASP A 1 111 ? 9.612 -1.115 -14.521 1.00 88.38 111 ASP A CA 1
ATOM 820 C C . ASP A 1 111 ? 8.719 -1.735 -13.436 1.00 88.38 111 ASP A C 1
ATOM 822 O O . ASP A 1 111 ? 9.156 -2.571 -12.633 1.00 88.38 111 ASP A O 1
ATOM 826 N N . LYS A 1 112 ? 7.453 -1.305 -13.393 1.00 87.69 112 LYS A N 1
ATOM 827 C CA . LYS A 1 112 ? 6.523 -1.680 -12.321 1.00 87.69 112 LYS A CA 1
ATOM 828 C C . LYS A 1 112 ? 6.355 -3.198 -12.224 1.00 87.69 112 LYS A C 1
ATOM 830 O O . LYS A 1 112 ? 6.232 -3.723 -11.118 1.00 87.69 112 LYS A O 1
ATOM 835 N N . CYS A 1 113 ? 6.356 -3.889 -13.364 1.00 91.00 113 CYS A N 1
ATOM 836 C CA . CYS A 1 113 ? 6.116 -5.320 -13.430 1.00 91.00 113 CYS A CA 1
ATOM 837 C C . CYS A 1 113 ? 7.384 -6.112 -13.129 1.00 91.00 113 CYS A C 1
ATOM 839 O O . CYS A 1 113 ? 7.301 -7.112 -12.422 1.00 91.00 113 CYS A O 1
ATOM 841 N N . ALA A 1 114 ? 8.555 -5.641 -13.559 1.00 90.25 114 ALA A N 1
ATOM 842 C CA . ALA A 1 114 ? 9.843 -6.201 -13.162 1.00 90.25 114 ALA A CA 1
ATOM 843 C C . ALA A 1 114 ? 10.041 -6.109 -11.642 1.00 90.25 114 ALA A C 1
ATOM 845 O O . ALA A 1 114 ? 10.371 -7.103 -10.998 1.00 90.25 114 ALA A O 1
ATOM 846 N N . ARG A 1 115 ? 9.747 -4.948 -11.040 1.00 88.56 115 ARG A N 1
ATOM 847 C CA . ARG A 1 115 ? 9.821 -4.766 -9.583 1.00 88.56 115 ARG A CA 1
ATOM 848 C C . ARG A 1 115 ? 8.844 -5.675 -8.842 1.00 88.56 115 ARG A C 1
ATOM 850 O O . ARG A 1 115 ? 9.213 -6.276 -7.837 1.00 88.56 115 ARG A O 1
ATOM 857 N N . LEU A 1 116 ? 7.606 -5.776 -9.326 1.00 90.38 116 LEU A N 1
ATOM 858 C CA . LEU A 1 116 ? 6.609 -6.657 -8.724 1.00 90.38 116 LEU A CA 1
ATOM 859 C C . LEU A 1 116 ? 7.009 -8.134 -8.846 1.00 90.38 116 LEU A C 1
ATOM 861 O O . LEU A 1 116 ? 6.858 -8.871 -7.880 1.00 90.38 116 LEU A O 1
ATOM 865 N N . THR A 1 117 ? 7.557 -8.547 -9.990 1.00 92.06 117 THR A N 1
ATOM 866 C CA . THR A 1 117 ? 8.076 -9.909 -10.196 1.00 92.06 117 THR A CA 1
ATOM 867 C C . THR A 1 117 ? 9.183 -10.214 -9.192 1.00 92.06 117 THR A C 1
ATOM 869 O O . THR A 1 117 ? 9.085 -11.189 -8.459 1.00 92.06 117 THR A O 1
ATOM 872 N N . ALA A 1 118 ? 10.167 -9.320 -9.056 1.00 90.50 118 ALA A N 1
ATOM 873 C CA . ALA A 1 118 ? 11.254 -9.487 -8.094 1.00 90.50 118 ALA A CA 1
ATOM 874 C C . ALA A 1 118 ? 10.758 -9.564 -6.637 1.00 90.50 118 ALA A C 1
ATOM 876 O O . ALA A 1 118 ? 11.279 -10.350 -5.847 1.00 90.50 118 ALA A O 1
ATOM 877 N N . ALA A 1 119 ? 9.742 -8.773 -6.274 1.00 89.38 119 ALA A N 1
ATOM 878 C CA . ALA A 1 119 ? 9.122 -8.845 -4.952 1.00 89.38 119 ALA A CA 1
ATOM 879 C C . ALA A 1 119 ? 8.407 -10.188 -4.731 1.00 89.38 119 ALA A C 1
ATOM 881 O O . ALA A 1 119 ? 8.590 -10.815 -3.693 1.00 89.38 119 ALA A O 1
ATOM 882 N N . ILE A 1 120 ? 7.647 -10.657 -5.724 1.00 92.19 120 ILE A N 1
ATOM 883 C CA . ILE A 1 120 ? 6.970 -11.957 -5.684 1.00 92.19 120 ILE A CA 1
ATOM 884 C C . ILE A 1 120 ? 7.983 -13.092 -5.522 1.00 92.19 120 ILE A C 1
ATOM 886 O O . ILE A 1 120 ? 7.791 -13.956 -4.670 1.00 92.19 120 ILE A O 1
ATOM 890 N N . ASP A 1 121 ? 9.067 -13.081 -6.294 1.00 92.44 121 ASP A N 1
ATOM 891 C CA . ASP A 1 121 ? 10.102 -14.115 -6.235 1.00 92.44 121 ASP A CA 1
ATOM 892 C C . ASP A 1 121 ? 10.796 -14.141 -4.869 1.00 92.44 121 ASP A C 1
ATOM 894 O O . ASP A 1 121 ? 10.987 -15.212 -4.289 1.00 92.44 121 ASP A O 1
ATOM 898 N N . LYS A 1 122 ? 11.097 -12.963 -4.306 1.00 91.56 122 LYS A N 1
ATOM 899 C CA . LYS A 1 122 ? 11.687 -12.832 -2.967 1.00 91.56 122 LYS A CA 1
ATOM 900 C C . LYS A 1 122 ? 10.781 -13.388 -1.862 1.00 91.56 122 LYS A C 1
ATOM 902 O O . LYS A 1 122 ? 11.288 -13.965 -0.905 1.00 91.56 122 LYS A O 1
ATOM 907 N N . GLU A 1 123 ? 9.466 -13.246 -2.001 1.00 90.19 123 GLU A N 1
ATOM 908 C CA . GLU A 1 123 ? 8.465 -13.714 -1.030 1.00 90.19 123 GLU A CA 1
ATOM 909 C C . GLU A 1 123 ? 8.044 -15.185 -1.246 1.00 90.19 123 GLU A C 1
ATOM 911 O O . GLU A 1 123 ? 7.052 -15.649 -0.684 1.00 90.19 123 GLU A O 1
ATOM 916 N N . GLY A 1 124 ? 8.790 -15.955 -2.049 1.00 92.62 124 GLY A N 1
ATOM 917 C CA . GLY A 1 124 ? 8.542 -17.387 -2.266 1.00 92.62 124 GLY A CA 1
ATOM 918 C C . GLY A 1 124 ? 7.715 -17.712 -3.514 1.00 92.62 124 GLY A C 1
ATOM 919 O O . GLY A 1 124 ? 7.189 -18.822 -3.643 1.00 92.62 124 GLY A O 1
ATOM 920 N N . GLY A 1 125 ? 7.612 -16.763 -4.443 1.00 94.31 125 GLY A N 1
ATOM 921 C CA . GLY A 1 125 ? 7.085 -16.949 -5.788 1.00 94.31 125 GLY A CA 1
ATOM 922 C C . GLY A 1 1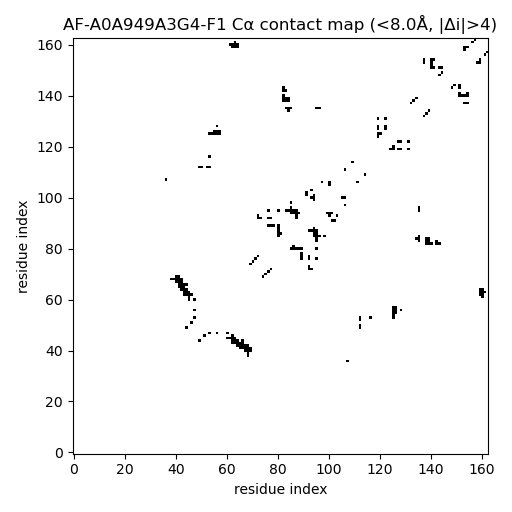25 ? 5.579 -16.691 -5.945 1.00 94.31 125 GLY A C 1
ATOM 923 O O . GLY A 1 125 ? 4.872 -16.355 -4.991 1.00 94.31 125 GLY A O 1
ATOM 924 N N . PRO A 1 126 ? 5.037 -16.876 -7.164 1.00 93.19 126 PRO A N 1
ATOM 925 C CA . PRO A 1 126 ? 3.672 -16.475 -7.535 1.00 93.19 126 PRO A CA 1
ATOM 926 C C . PRO A 1 126 ? 2.552 -17.039 -6.649 1.00 93.19 126 PRO A C 1
ATOM 928 O O . PRO A 1 126 ? 1.554 -16.362 -6.405 1.00 93.19 126 PRO A O 1
ATOM 931 N N . LYS A 1 127 ? 2.738 -18.239 -6.083 1.00 91.94 127 LYS A N 1
ATOM 932 C CA . LYS A 1 127 ? 1.783 -18.867 -5.148 1.00 91.94 127 LYS A CA 1
ATOM 933 C C . LYS A 1 127 ? 1.641 -18.103 -3.824 1.00 91.94 127 LYS A C 1
ATOM 935 O O . LYS A 1 127 ? 0.644 -18.268 -3.125 1.00 91.94 127 LYS A O 1
ATOM 940 N N . LYS A 1 128 ? 2.627 -17.274 -3.471 1.00 92.62 128 LYS A N 1
ATOM 941 C CA . LYS A 1 128 ? 2.643 -16.437 -2.263 1.00 92.62 128 LYS A CA 1
ATOM 942 C C . LYS A 1 128 ? 2.110 -15.029 -2.494 1.00 92.62 128 LYS A C 1
ATOM 944 O O . LYS A 1 128 ? 1.829 -14.324 -1.529 1.00 92.62 128 LYS A O 1
ATOM 949 N N . TYR A 1 129 ? 1.851 -14.642 -3.743 1.00 91.56 129 TYR A N 1
ATOM 950 C CA . TYR A 1 129 ? 1.375 -13.301 -4.086 1.00 91.56 129 TYR A CA 1
ATOM 951 C C . TYR A 1 129 ? 0.111 -12.887 -3.309 1.00 91.56 129 TYR A C 1
ATOM 953 O O . TYR A 1 129 ? 0.040 -11.785 -2.765 1.00 91.56 129 TYR A O 1
ATOM 961 N N . LYS A 1 130 ? -0.879 -13.783 -3.196 1.00 92.06 130 LYS A N 1
ATOM 962 C CA . LYS A 1 130 ? -2.109 -13.526 -2.428 1.00 92.06 130 LYS A CA 1
ATOM 963 C C . LYS A 1 130 ? -1.819 -13.240 -0.952 1.00 92.06 130 LYS A C 1
ATOM 965 O O . LYS A 1 130 ? -2.423 -12.342 -0.370 1.00 92.06 130 LYS A O 1
ATOM 970 N N . GLU A 1 131 ? -0.934 -14.026 -0.347 1.00 93.19 131 GLU A N 1
ATOM 971 C CA . GLU A 1 131 ? -0.524 -13.866 1.049 1.00 93.19 131 GLU A CA 1
ATOM 972 C C . GLU A 1 131 ? 0.197 -12.528 1.243 1.00 93.19 131 GLU A C 1
ATOM 974 O O . GLU A 1 131 ? -0.196 -11.754 2.111 1.00 93.19 131 GLU A O 1
ATOM 979 N N . MET A 1 132 ? 1.143 -12.205 0.356 1.00 91.88 132 MET A N 1
ATOM 980 C CA . MET A 1 132 ? 1.884 -10.941 0.342 1.00 91.88 132 MET A CA 1
ATOM 981 C C . MET A 1 132 ? 0.948 -9.724 0.262 1.00 91.88 132 MET A C 1
ATOM 983 O O . MET A 1 132 ? 1.025 -8.818 1.089 1.00 91.88 132 MET A O 1
ATOM 987 N N . MET A 1 133 ? 0.003 -9.708 -0.683 1.00 92.38 133 MET A N 1
ATOM 988 C CA . MET A 1 133 ? -0.930 -8.582 -0.826 1.00 92.38 133 MET A CA 1
ATOM 989 C C . MET A 1 133 ? -1.854 -8.426 0.384 1.00 92.38 133 MET A C 1
ATOM 991 O O . MET A 1 133 ? -2.123 -7.310 0.833 1.00 92.38 133 MET A O 1
ATOM 995 N N . HIS A 1 134 ? -2.347 -9.534 0.944 1.00 95.19 134 HIS A N 1
ATOM 996 C CA . HIS A 1 134 ? -3.172 -9.475 2.149 1.00 95.19 134 HIS A CA 1
ATOM 997 C C . HIS A 1 134 ? -2.364 -9.112 3.398 1.00 95.19 134 HIS A C 1
ATOM 999 O O . HIS A 1 134 ? -2.920 -8.480 4.296 1.00 95.19 134 HIS A O 1
ATOM 1005 N N . ALA A 1 135 ? -1.071 -9.433 3.449 1.00 93.81 135 ALA A N 1
ATOM 1006 C CA . ALA A 1 135 ? -0.189 -8.962 4.507 1.00 93.81 135 ALA A CA 1
ATOM 1007 C C . ALA A 1 135 ? -0.038 -7.435 4.472 1.00 93.81 135 ALA A C 1
ATOM 1009 O O . ALA A 1 135 ? -0.159 -6.789 5.510 1.00 93.81 135 ALA A O 1
ATOM 1010 N N . VAL A 1 136 ? 0.118 -6.844 3.286 1.00 94.31 136 VAL A N 1
ATOM 1011 C CA . VAL A 1 136 ? 0.214 -5.384 3.133 1.00 94.31 136 VAL A CA 1
ATOM 1012 C C . VAL A 1 136 ? -1.109 -4.692 3.480 1.00 94.31 136 VAL A C 1
ATOM 1014 O O . VAL A 1 136 ? -1.133 -3.771 4.293 1.00 94.31 136 VAL A O 1
ATOM 1017 N N . CYS A 1 137 ? -2.228 -5.133 2.898 1.00 95.94 137 CYS A N 1
ATOM 1018 C CA . CYS A 1 137 ? -3.503 -4.426 3.045 1.00 95.94 137 CYS A CA 1
ATOM 1019 C C . CYS A 1 137 ? -4.322 -4.921 4.245 1.00 95.94 137 CYS A C 1
ATOM 1021 O O . CYS A 1 137 ? -4.670 -4.166 5.153 1.00 95.94 137 CYS A O 1
ATOM 1023 N N . GLN A 1 138 ? -4.673 -6.208 4.241 1.00 96.56 138 GLN A N 1
ATOM 1024 C CA . GLN A 1 138 ? -5.667 -6.751 5.163 1.00 96.56 138 GLN A CA 1
ATOM 1025 C C . GLN A 1 138 ? -5.131 -6.829 6.595 1.00 96.56 138 GLN A C 1
ATOM 1027 O O . GLN A 1 138 ? -5.879 -6.535 7.529 1.00 96.56 138 GLN A O 1
ATOM 1032 N N . ASN A 1 139 ? -3.867 -7.217 6.785 1.00 96.44 139 ASN A N 1
ATOM 1033 C CA . ASN A 1 139 ? -3.292 -7.326 8.125 1.00 96.44 139 ASN A CA 1
ATOM 1034 C C . ASN A 1 139 ? -3.141 -5.954 8.781 1.00 96.44 139 ASN A C 1
ATOM 1036 O O . ASN A 1 139 ? -3.532 -5.826 9.936 1.00 96.44 139 ASN A O 1
ATOM 1040 N N . CYS A 1 140 ? -2.710 -4.922 8.045 1.00 97.38 140 CYS A N 1
ATOM 1041 C CA . CYS A 1 140 ? -2.682 -3.548 8.558 1.00 97.38 140 CYS A CA 1
ATOM 1042 C C . CYS A 1 140 ? -4.067 -3.118 9.068 1.00 97.38 140 CYS A C 1
ATOM 1044 O O . CYS A 1 140 ? -4.232 -2.766 10.238 1.00 97.38 140 CYS A O 1
ATOM 1046 N N . HIS A 1 141 ? -5.109 -3.282 8.245 1.00 97.88 141 HIS A N 1
ATOM 1047 C CA . HIS A 1 141 ? -6.473 -2.935 8.650 1.00 97.88 141 HIS A CA 1
ATOM 1048 C C . HIS A 1 141 ? -6.967 -3.754 9.856 1.00 97.88 141 HIS A C 1
ATOM 1050 O O . HIS A 1 141 ? -7.616 -3.212 10.756 1.00 97.88 141 HIS A O 1
ATOM 1056 N N . LYS A 1 142 ? -6.664 -5.058 9.903 1.00 97.69 142 LYS A N 1
ATOM 1057 C CA . LYS A 1 142 ? -7.017 -5.938 11.030 1.00 97.69 142 LYS A CA 1
ATOM 1058 C C . LYS A 1 142 ? -6.303 -5.527 12.315 1.00 97.69 142 LYS A C 1
ATOM 1060 O O . LYS A 1 142 ? -6.954 -5.466 13.354 1.00 97.69 142 LYS A O 1
ATOM 1065 N N . ASN A 1 143 ? -5.010 -5.226 12.244 1.00 97.44 143 ASN A N 1
ATOM 1066 C CA . ASN A 1 143 ? -4.199 -4.819 13.387 1.00 97.44 143 ASN A CA 1
ATOM 1067 C C . ASN A 1 143 ? -4.702 -3.494 13.964 1.00 97.44 143 ASN A C 1
ATOM 1069 O O . ASN A 1 143 ? -4.962 -3.422 15.161 1.00 97.44 143 ASN A O 1
ATOM 1073 N N . MET A 1 144 ? -4.979 -2.508 13.107 1.00 97.62 144 MET A N 1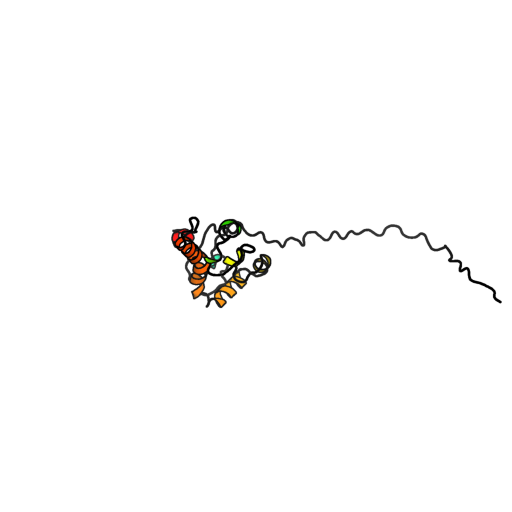
ATOM 1074 C CA . MET A 1 144 ? -5.597 -1.243 13.516 1.00 97.62 144 MET A CA 1
ATOM 1075 C C . MET A 1 144 ? -6.954 -1.463 14.202 1.00 97.62 144 MET A C 1
ATOM 1077 O O . MET A 1 144 ? -7.197 -0.937 15.285 1.00 97.62 144 MET A O 1
ATOM 1081 N N . LYS A 1 145 ? -7.840 -2.292 13.623 1.00 96.88 145 LYS A N 1
ATOM 1082 C CA . LYS A 1 145 ? -9.142 -2.601 14.250 1.00 96.88 145 LYS A CA 1
ATOM 1083 C C . LYS A 1 145 ? -8.976 -3.289 15.602 1.00 96.88 145 LYS A C 1
ATOM 1085 O O . LYS A 1 145 ? -9.697 -2.963 16.538 1.00 96.88 145 LYS A O 1
ATOM 1090 N N . LYS A 1 146 ? -8.031 -4.227 15.712 1.00 97.12 146 LYS A N 1
ATOM 1091 C CA . LYS A 1 146 ? -7.725 -4.932 16.964 1.00 97.12 146 LYS A CA 1
ATOM 1092 C C . LYS A 1 146 ? -7.200 -3.976 1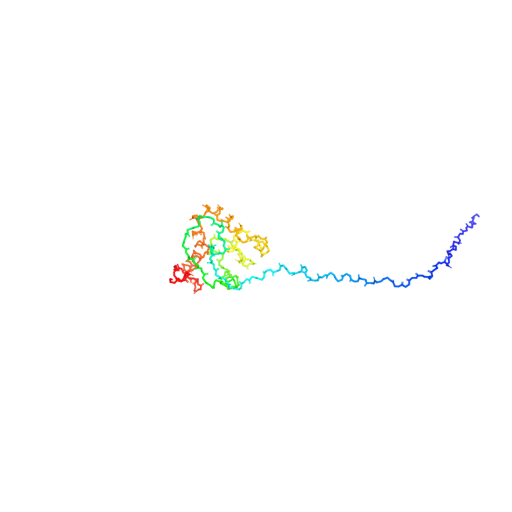8.041 1.00 97.12 146 LYS A C 1
ATOM 1094 O O . LYS A 1 146 ? -7.508 -4.175 19.209 1.00 97.12 146 LYS A O 1
ATOM 1099 N N . ALA A 1 147 ? -6.458 -2.947 17.643 1.00 96.81 147 ALA A N 1
ATOM 1100 C CA . ALA A 1 147 ? -5.957 -1.896 18.524 1.00 96.81 147 ALA A CA 1
ATOM 1101 C C . ALA A 1 147 ? -7.006 -0.822 18.880 1.00 96.81 147 ALA A C 1
ATOM 1103 O O . ALA A 1 147 ? -6.708 0.098 19.633 1.00 96.81 147 ALA A O 1
ATOM 1104 N N . GLY A 1 148 ? -8.238 -0.928 18.367 1.00 96.06 148 GLY A N 1
ATOM 1105 C CA . GLY A 1 148 ? -9.308 0.029 18.659 1.00 96.06 148 GLY A CA 1
ATOM 1106 C C . GLY A 1 148 ? -9.236 1.325 17.846 1.00 96.06 148 GLY A C 1
ATOM 1107 O O . GLY A 1 148 ? -9.901 2.300 18.193 1.00 96.06 148 GLY A O 1
ATOM 1108 N N . GLU A 1 149 ? -8.473 1.355 16.750 1.00 95.19 149 GLU A N 1
ATOM 1109 C CA . GLU A 1 149 ? -8.421 2.516 15.860 1.00 95.19 149 GLU A CA 1
ATOM 1110 C C . GLU A 1 149 ? -9.796 2.788 15.240 1.00 95.19 149 GLU A C 1
ATOM 1112 O O . GLU A 1 149 ? -10.337 1.984 14.475 1.00 95.19 149 GLU A O 1
ATOM 1117 N N . SER A 1 150 ? -10.345 3.969 15.527 1.00 86.12 150 SER A N 1
A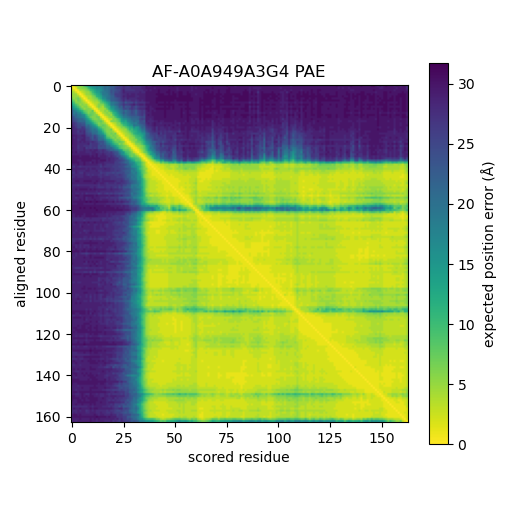TOM 1118 C CA . SER A 1 150 ? -11.658 4.400 15.025 1.00 86.12 150 SER A CA 1
ATOM 1119 C C . SER A 1 150 ? -11.710 4.565 13.500 1.00 86.12 150 SER A C 1
ATOM 1121 O O . SER A 1 150 ? -12.790 4.575 12.911 1.00 86.12 150 SER A O 1
ATOM 1123 N N . LYS A 1 151 ? -10.549 4.687 12.844 1.00 88.06 151 LYS A N 1
ATOM 1124 C CA . LYS A 1 151 ? -10.405 4.860 11.394 1.00 88.06 151 LYS A CA 1
ATOM 1125 C C . LYS A 1 151 ? -9.470 3.789 10.840 1.00 88.06 151 LYS A C 1
ATOM 1127 O O . LYS A 1 151 ? -8.268 4.004 10.746 1.00 88.06 151 LYS A O 1
ATOM 1132 N N . SER A 1 152 ? -10.037 2.647 10.460 1.00 94.12 152 SER A N 1
ATOM 1133 C CA . SER A 1 152 ? -9.337 1.555 9.774 1.00 94.12 152 SER A CA 1
ATOM 1134 C C . SER A 1 152 ? -10.062 1.175 8.482 1.00 94.12 152 SER A C 1
ATOM 1136 O O . SER A 1 152 ? -11.267 1.394 8.342 1.00 94.12 152 SER A O 1
ATOM 1138 N N . GLY A 1 153 ? -9.321 0.606 7.534 1.00 94.06 153 GLY A N 1
ATOM 1139 C CA . GLY A 1 153 ? -9.852 0.153 6.259 1.00 94.06 153 GLY A CA 1
ATOM 1140 C C . GLY A 1 153 ? -10.674 -1.147 6.328 1.00 94.06 153 GLY A C 1
ATOM 1141 O O . GLY A 1 153 ? -10.895 -1.742 7.394 1.00 94.06 153 GLY A O 1
ATOM 1142 N N . PRO A 1 154 ? -11.169 -1.608 5.169 1.00 95.38 154 PRO A N 1
ATOM 1143 C CA . PRO A 1 154 ? -11.946 -2.838 5.060 1.00 95.38 154 PRO A CA 1
ATOM 1144 C C . PRO A 1 154 ? -11.134 -4.075 5.448 1.00 95.38 154 PRO A C 1
ATOM 1146 O O . PRO A 1 154 ? -9.933 -4.163 5.194 1.00 95.38 154 PRO A O 1
ATOM 1149 N N . THR A 1 155 ? -11.799 -5.060 6.053 1.00 95.69 155 THR A N 1
ATOM 1150 C CA . THR A 1 155 ? -11.152 -6.326 6.452 1.00 95.69 155 THR A CA 1
ATOM 1151 C C . THR A 1 155 ? -11.792 -7.552 5.816 1.00 95.69 155 THR A C 1
ATOM 1153 O O . THR A 1 155 ? -11.217 -8.641 5.904 1.00 95.69 155 THR A O 1
ATOM 1156 N N . LYS A 1 156 ? -12.944 -7.404 5.152 1.00 95.06 156 LYS A N 1
ATOM 1157 C CA . LYS A 1 156 ? -13.640 -8.496 4.462 1.00 95.06 156 LYS A CA 1
ATOM 1158 C C . LYS A 1 156 ? -13.336 -8.480 2.966 1.00 95.06 156 LYS A C 1
ATOM 1160 O O . LYS A 1 156 ? -13.152 -7.425 2.369 1.00 95.06 156 LYS A O 1
ATOM 1165 N N . CYS A 1 157 ? -13.323 -9.659 2.342 1.00 93.56 157 CYS A N 1
ATOM 1166 C CA . CYS A 1 157 ? -12.943 -9.814 0.935 1.00 93.56 157 CYS A CA 1
ATOM 1167 C C . CYS A 1 157 ? -13.791 -8.960 -0.017 1.00 93.56 157 CYS A C 1
ATOM 1169 O O . CYS A 1 157 ? -13.248 -8.342 -0.926 1.00 93.56 157 CYS A O 1
ATOM 1171 N N . ASN A 1 158 ? -15.106 -8.915 0.197 1.00 93.38 158 ASN A N 1
ATOM 1172 C CA . ASN A 1 158 ? -16.048 -8.202 -0.665 1.00 93.38 158 ASN A CA 1
ATOM 1173 C C . ASN A 1 158 ? -16.021 -6.676 -0.491 1.00 93.38 158 ASN A C 1
ATOM 1175 O O . ASN A 1 158 ? -16.462 -5.951 -1.377 1.00 93.38 158 ASN A O 1
ATOM 1179 N N . GLU A 1 159 ? -15.497 -6.185 0.632 1.00 93.38 159 GLU A N 1
ATOM 1180 C CA . GLU A 1 159 ? -15.308 -4.752 0.866 1.00 93.38 159 GLU A CA 1
ATOM 1181 C C . GLU A 1 159 ? -14.111 -4.208 0.062 1.00 93.38 159 GLU A C 1
ATOM 1183 O O . GLU A 1 159 ? -14.122 -3.045 -0.327 1.00 93.38 159 GLU A O 1
ATOM 1188 N N . CYS A 1 160 ? -13.104 -5.048 -0.227 1.00 93.81 160 CYS A N 1
ATOM 1189 C CA . CYS A 1 160 ? -11.962 -4.687 -1.078 1.00 93.81 160 CYS A CA 1
ATOM 1190 C C . CYS A 1 160 ? -12.187 -5.038 -2.555 1.00 93.81 160 CYS A C 1
ATOM 1192 O O . CYS A 1 160 ? -11.846 -4.254 -3.436 1.00 93.81 160 CYS A O 1
ATOM 1194 N N . HIS A 1 161 ? -12.727 -6.231 -2.825 1.00 92.56 161 HIS A N 1
ATOM 1195 C CA . HIS A 1 161 ? -12.791 -6.803 -4.173 1.00 92.56 161 HIS A CA 1
ATOM 1196 C C . HIS A 1 161 ? -14.143 -6.651 -4.875 1.00 92.56 161 HIS A C 1
ATOM 1198 O O . HIS A 1 161 ? -14.309 -7.140 -5.991 1.00 92.56 161 HIS A O 1
ATOM 1204 N N . GLY A 1 162 ? -15.111 -5.995 -4.231 1.00 85.44 162 GLY A N 1
ATOM 1205 C CA . GLY A 1 162 ? -16.499 -5.987 -4.682 1.00 85.44 162 GLY A CA 1
ATOM 1206 C C . GLY A 1 162 ? -17.217 -7.316 -4.415 1.00 85.44 162 GLY A C 1
ATOM 1207 O O . GLY A 1 162 ? -16.653 -8.245 -3.830 1.00 85.44 162 GLY A O 1
ATOM 1208 N N . LYS A 1 163 ? -18.495 -7.377 -4.807 1.00 69.50 163 LYS A N 1
ATOM 1209 C CA . LYS A 1 163 ? -19.292 -8.612 -4.761 1.00 69.50 163 LYS A CA 1
ATOM 1210 C C . LYS A 1 163 ? -18.810 -9.609 -5.810 1.00 69.50 163 LYS A C 1
ATOM 1212 O O . LYS A 1 163 ? -18.569 -9.168 -6.954 1.00 69.50 163 LYS A O 1
#

Solvent-accessible surface area (backbone atoms only — not comparable to full-atom values): 10308 Å² total; per-residue (Å²): 140,79,80,89,83,84,89,79,82,80,82,90,82,82,79,93,79,82,79,88,80,79,86,72,72,78,75,67,72,83,72,81,72,82,77,75,81,74,81,60,58,57,41,67,52,35,61,68,81,75,32,66,83,62,68,73,53,75,92,65,92,68,33,33,65,74,44,40,48,54,54,41,49,77,61,65,40,59,91,39,38,91,36,37,73,40,78,46,46,76,93,46,38,62,22,46,78,42,72,90,39,89,49,72,65,62,59,69,75,44,60,70,53,62,53,49,47,54,52,28,53,73,65,70,24,42,83,32,41,67,56,51,54,38,37,49,51,36,42,21,20,46,44,32,48,74,72,64,45,93,82,53,63,63,71,51,70,50,73,49,46,46,130

Mean predicted aligned error: 12.24 Å

Secondary structure (DSSP, 8-state):
--------PPP------------------GGGG----PPPSEEEE-HHHH-TT-TT-------EEEEEHHHIIIIISTT-GGGSSS---GGGGGGGTSTT--SHHHHHSS-HHHHHHHHHHHTTSGGGHHHHHHIIIIIHHHHHHHTT-SS----SHHHHH--

Radius of gyration: 30.75 Å; Cα contacts (8 Å, |Δi|>4): 147; chains: 1; bounding box: 96×74×56 Å

Foldseek 3Di:
DDDDDDDDDDDPDDDDDDDDDDPPPPPPPPVVPPQPDPDDQFDKAFCCVVQVVQPDADPDRQIFGGDGPCCQLPPVQAVLQVQALAGDHNVGSVCLLLPPDPDPCSCRVDDVNVSVQVVQVVCPHNVCSVVVVCRSAQSSQVSCVVVVNPDGADNDSCSGRND

pLDDT: mean 81.53, std 18.96, range [39.12, 97.88]

Sequence (163 aa):
MSKDSGRKKFSLRTVLGSACAAAMLFALPAQLMAGEGQIPDKITINVQAGCPQIAGLDQGKKEVKEFSHKLHAEKYLLGKSEYAAHPYTDAFTCAACHVGAQSPEMISKADKCARLTAAIDKEGGPKKYKEMMHAVCQNCHKNMKKAGESKSGPTKCNECHGK